Protein AF-A0A519KQ13-F1 (afdb_monomer_lite)

Structure (mmCIF, N/CA/C/O backbone):
data_AF-A0A519KQ13-F1
#
_entry.id   AF-A0A519KQ13-F1
#
loop_
_atom_site.group_PDB
_atom_site.id
_atom_site.type_symbol
_atom_site.label_atom_id
_atom_site.label_alt_id
_atom_site.label_comp_id
_atom_site.label_asym_id
_atom_site.label_entity_id
_atom_site.label_seq_id
_atom_site.pdbx_PDB_ins_code
_atom_site.Cartn_x
_atom_site.Cartn_y
_atom_site.Cartn_z
_atom_site.occupancy
_atom_site.B_iso_or_equiv
_atom_site.auth_seq_id
_atom_site.auth_comp_id
_atom_site.auth_asym_id
_atom_site.auth_atom_id
_atom_site.pdbx_PDB_model_num
ATOM 1 N N . MET A 1 1 ? -15.337 8.218 5.086 1.00 44.62 1 MET A N 1
ATOM 2 C CA . MET A 1 1 ? -15.795 8.808 3.810 1.00 44.62 1 MET A CA 1
ATOM 3 C C . MET A 1 1 ? -16.079 7.674 2.830 1.00 44.62 1 MET A C 1
ATOM 5 O O . MET A 1 1 ? -15.189 6.864 2.602 1.00 44.62 1 MET A O 1
ATOM 9 N N . LEU A 1 2 ? -17.309 7.544 2.320 1.00 52.62 2 LEU A N 1
ATOM 10 C CA . LEU A 1 2 ? -17.615 6.607 1.230 1.00 52.62 2 LEU A CA 1
ATOM 11 C C . LEU A 1 2 ? -16.911 7.126 -0.028 1.00 52.62 2 LEU A C 1
ATOM 13 O O . LEU A 1 2 ? -17.218 8.223 -0.485 1.00 52.62 2 LEU A O 1
ATOM 17 N N . GLN A 1 3 ? -15.925 6.387 -0.539 1.00 63.16 3 GLN A N 1
ATOM 18 C CA . GLN A 1 3 ? -15.275 6.748 -1.798 1.00 63.16 3 GLN A CA 1
ATOM 19 C C . GLN A 1 3 ? -16.309 6.737 -2.922 1.00 63.16 3 GLN A C 1
ATOM 21 O O . GLN A 1 3 ? -17.120 5.809 -2.994 1.00 63.16 3 GLN A O 1
ATOM 26 N N . ASP A 1 4 ? -16.258 7.735 -3.806 1.00 68.25 4 ASP A N 1
ATOM 27 C CA . ASP A 1 4 ? -17.098 7.741 -4.996 1.00 68.25 4 ASP A CA 1
ATOM 28 C C . ASP A 1 4 ? -16.801 6.482 -5.829 1.00 68.25 4 ASP A C 1
ATOM 30 O O . ASP A 1 4 ? -15.676 6.225 -6.269 1.00 68.25 4 ASP A O 1
ATOM 34 N N . LEU A 1 5 ? -17.826 5.643 -5.950 1.00 77.56 5 LEU A N 1
ATOM 35 C CA . LEU A 1 5 ? -17.811 4.381 -6.680 1.00 77.56 5 LEU A CA 1
ATOM 36 C C . LEU A 1 5 ? -18.281 4.557 -8.129 1.00 77.56 5 LEU A C 1
ATOM 38 O O . LEU A 1 5 ? -18.234 3.594 -8.900 1.00 77.56 5 LEU A O 1
ATOM 42 N N . LYS A 1 6 ? -18.763 5.750 -8.505 1.00 73.06 6 LYS A N 1
ATOM 43 C CA . LYS A 1 6 ? -19.281 6.018 -9.850 1.00 73.06 6 LYS A CA 1
ATOM 44 C C . LYS A 1 6 ? -18.149 6.119 -10.866 1.00 73.06 6 LYS A C 1
ATOM 46 O O . LYS A 1 6 ? -18.255 5.524 -11.935 1.00 73.06 6 LYS A O 1
ATOM 51 N N . ALA A 1 7 ? -17.055 6.794 -10.518 1.00 85.56 7 ALA A N 1
ATOM 52 C CA . ALA A 1 7 ? -15.885 6.925 -11.380 1.00 85.56 7 ALA A CA 1
ATOM 53 C C . ALA A 1 7 ? -14.797 5.889 -11.047 1.00 85.56 7 ALA A C 1
ATOM 55 O O . ALA A 1 7 ? -14.525 5.592 -9.881 1.00 85.56 7 ALA A O 1
ATOM 56 N N . GLY A 1 8 ? -14.151 5.359 -12.090 1.00 91.38 8 GLY A N 1
ATOM 57 C CA . GLY A 1 8 ? -12.940 4.555 -11.942 1.00 91.38 8 GLY A CA 1
ATOM 58 C C . GLY A 1 8 ? -11.760 5.433 -11.522 1.00 91.38 8 GLY A C 1
ATOM 59 O O . GLY A 1 8 ? -11.401 6.379 -12.231 1.00 91.38 8 GLY A O 1
ATOM 60 N N . LEU A 1 9 ? -11.152 5.105 -10.383 1.00 93.81 9 LEU A N 1
ATOM 61 C CA . LEU A 1 9 ? -10.054 5.851 -9.768 1.00 93.81 9 LEU A CA 1
ATOM 62 C C . LEU A 1 9 ? -8.820 5.864 -10.676 1.00 93.81 9 LEU A C 1
ATOM 64 O O . LEU A 1 9 ? -8.207 6.903 -10.917 1.00 93.81 9 LEU A O 1
ATOM 68 N N 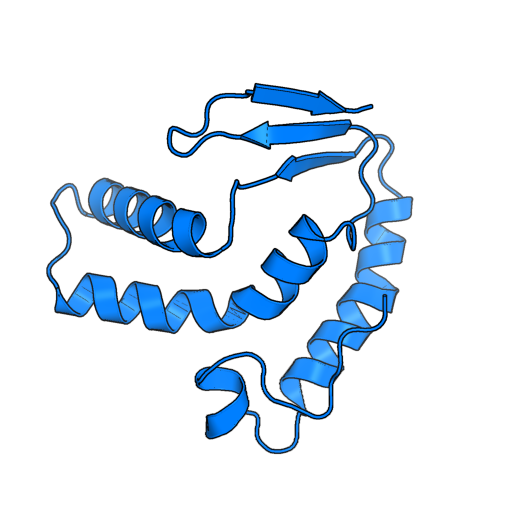. ASN A 1 10 ? -8.494 4.706 -11.243 1.00 95.06 10 ASN A N 1
ATOM 69 C CA . ASN A 1 10 ? -7.321 4.515 -12.077 1.00 95.06 10 ASN A CA 1
ATOM 70 C C . ASN A 1 10 ? -7.663 3.860 -13.410 1.00 95.06 10 ASN A C 1
ATOM 72 O O . ASN A 1 10 ? -8.821 3.571 -13.716 1.00 95.06 10 ASN A O 1
ATOM 76 N N . ARG A 1 11 ? -6.636 3.690 -14.241 1.00 96.12 11 ARG A N 1
ATOM 77 C CA . ARG A 1 11 ? -6.794 3.173 -15.598 1.00 96.12 11 ARG A CA 1
ATOM 78 C C . ARG A 1 11 ? -7.423 1.779 -15.606 1.00 96.12 11 ARG A C 1
ATOM 80 O O . ARG A 1 11 ? -8.336 1.550 -16.392 1.00 96.12 11 ARG A O 1
ATOM 87 N N . LEU A 1 12 ? -6.989 0.896 -14.706 1.00 96.06 12 LEU A N 1
ATOM 88 C CA . LEU A 1 12 ? -7.548 -0.448 -14.573 1.00 96.06 12 LEU A CA 1
ATOM 89 C C . LEU A 1 12 ? -9.050 -0.392 -14.300 1.00 96.06 12 LEU A C 1
ATOM 91 O O . LEU A 1 12 ? -9.827 -1.020 -15.011 1.00 96.06 12 LEU A O 1
ATOM 95 N N . GLU A 1 13 ? -9.478 0.425 -13.340 1.00 96.06 13 GLU A N 1
ATOM 96 C CA . GLU A 1 13 ? -10.900 0.538 -13.025 1.00 96.06 13 GLU A CA 1
ATOM 97 C C . GLU A 1 13 ? -11.724 1.157 -14.158 1.00 96.06 13 GLU A C 1
ATOM 99 O O . GLU A 1 13 ? -12.878 0.786 -14.363 1.00 96.06 13 GLU A O 1
ATOM 104 N N . ARG A 1 14 ? -11.150 2.114 -14.894 1.00 95.31 14 ARG A N 1
ATOM 105 C CA . ARG A 1 14 ? -11.829 2.766 -16.021 1.00 95.31 14 ARG A CA 1
ATOM 106 C C . ARG A 1 14 ? -11.946 1.873 -17.249 1.00 95.31 14 ARG A C 1
ATOM 108 O O . ARG A 1 14 ? -12.911 2.012 -17.990 1.00 95.31 14 ARG A O 1
ATOM 115 N N . GLU A 1 15 ? -10.973 1.004 -17.491 1.00 95.94 15 GLU A N 1
ATOM 116 C CA . GLU A 1 15 ? -10.906 0.199 -18.715 1.00 95.94 15 GLU A CA 1
ATOM 117 C C . GLU A 1 15 ? -11.452 -1.216 -18.511 1.00 95.94 15 GLU A C 1
ATOM 119 O O . GLU A 1 15 ? -12.154 -1.722 -19.384 1.00 95.94 15 GLU A O 1
ATOM 124 N N . GLN A 1 16 ? -11.172 -1.831 -17.358 1.00 95.81 16 GLN A N 1
ATOM 125 C CA . GLN A 1 16 ? -11.438 -3.249 -17.086 1.00 95.81 16 GLN A CA 1
ATOM 126 C C . GLN A 1 16 ? -12.562 -3.470 -16.061 1.00 95.81 16 GLN A C 1
ATOM 128 O O . GLN A 1 16 ? -13.171 -4.533 -16.052 1.00 95.81 16 GLN A O 1
ATOM 133 N N . ASP A 1 17 ? -12.894 -2.464 -15.244 1.00 95.62 17 ASP A N 1
ATOM 134 C CA . ASP A 1 17 ? -14.012 -2.499 -14.284 1.00 95.62 17 ASP A CA 1
ATOM 135 C C . ASP A 1 17 ? -15.047 -1.401 -14.586 1.00 95.62 17 ASP A C 1
ATOM 137 O O . ASP A 1 17 ? -15.497 -0.651 -13.714 1.00 95.62 17 ASP A O 1
ATOM 141 N N . ARG A 1 18 ? -15.419 -1.267 -15.864 1.00 92.38 18 ARG A N 1
ATOM 142 C CA . ARG A 1 18 ? -16.345 -0.222 -16.340 1.00 92.38 18 ARG A CA 1
ATOM 143 C C . ARG A 1 18 ? -17.679 -0.259 -15.605 1.00 92.38 18 ARG A C 1
ATOM 145 O O . ARG A 1 18 ? -18.145 0.776 -15.128 1.00 92.38 18 ARG A O 1
ATOM 152 N N . ASP A 1 19 ? -18.219 -1.460 -15.434 1.00 93.44 19 ASP A N 1
ATOM 153 C CA . ASP A 1 19 ? -19.480 -1.686 -14.731 1.00 93.44 19 ASP A CA 1
ATOM 154 C C . ASP A 1 19 ? -19.335 -1.575 -13.211 1.00 93.44 19 ASP A C 1
ATOM 156 O O . ASP A 1 19 ? -20.336 -1.588 -12.497 1.00 93.44 19 ASP A O 1
ATOM 160 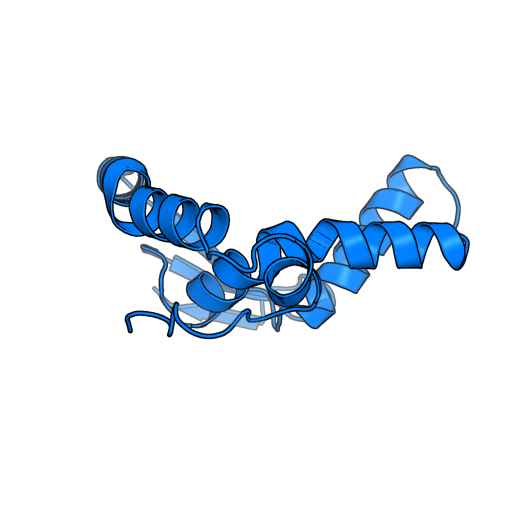N N . GLY A 1 20 ? -18.111 -1.451 -12.690 1.00 93.88 20 GLY A N 1
ATOM 161 C CA . GLY A 1 20 ? -17.800 -1.269 -11.276 1.00 93.88 20 GLY A CA 1
ATOM 162 C C . GLY A 1 20 ? -18.056 -2.496 -10.400 1.00 93.88 20 GLY A C 1
ATOM 163 O O . GLY A 1 20 ? -18.233 -2.349 -9.190 1.00 93.88 20 GLY A O 1
ATOM 164 N N . VAL A 1 21 ? -18.161 -3.686 -10.995 1.00 94.94 21 VAL A N 1
ATOM 165 C CA . VAL A 1 21 ? -18.431 -4.944 -10.284 1.00 94.94 21 VAL A CA 1
ATOM 166 C C . VAL A 1 21 ? -17.314 -5.231 -9.287 1.00 94.94 21 VAL A C 1
ATOM 168 O O . VAL A 1 21 ? -17.594 -5.495 -8.115 1.00 94.94 21 VAL A O 1
ATOM 171 N N . TRP A 1 22 ? -16.058 -5.108 -9.719 1.00 94.12 22 TRP A N 1
ATOM 172 C CA . TRP A 1 22 ? -14.902 -5.384 -8.877 1.00 94.12 22 TRP A CA 1
ATOM 173 C C . TRP A 1 22 ? -14.759 -4.341 -7.765 1.00 94.12 22 TRP A C 1
ATOM 175 O O . TRP A 1 22 ? -14.718 -4.713 -6.589 1.00 94.12 22 TRP A O 1
ATOM 185 N N . ARG A 1 23 ? -14.795 -3.036 -8.077 1.00 93.38 23 ARG A N 1
ATOM 186 C CA . ARG A 1 23 ? -14.664 -1.992 -7.042 1.00 93.38 23 ARG A CA 1
ATOM 187 C C . ARG A 1 23 ? -15.799 -2.010 -6.016 1.00 93.38 23 ARG A C 1
ATOM 189 O O . ARG A 1 23 ? -15.560 -1.728 -4.840 1.00 93.38 23 ARG A O 1
ATOM 196 N N . ARG A 1 24 ? -17.025 -2.379 -6.414 1.00 93.06 24 ARG A N 1
ATOM 197 C CA . ARG A 1 24 ? -18.137 -2.582 -5.465 1.00 93.06 24 ARG A CA 1
ATOM 198 C C . ARG A 1 24 ? -17.881 -3.767 -4.542 1.00 93.06 24 ARG A C 1
ATOM 200 O O . ARG A 1 24 ? -18.086 -3.624 -3.340 1.00 93.06 24 ARG A O 1
ATOM 207 N N . ALA A 1 25 ? -17.410 -4.894 -5.075 1.00 93.00 25 ALA A N 1
ATOM 208 C CA . ALA A 1 25 ? -17.069 -6.059 -4.263 1.00 93.00 25 ALA A CA 1
ATOM 209 C C . ALA A 1 25 ? -15.953 -5.734 -3.256 1.00 93.00 25 ALA A C 1
ATOM 211 O O . ALA A 1 25 ? -16.106 -6.003 -2.065 1.00 93.00 25 ALA A O 1
ATOM 212 N N . VAL A 1 26 ? -14.877 -5.070 -3.696 1.00 91.81 26 VAL A N 1
ATOM 213 C CA . VAL A 1 26 ? -13.780 -4.624 -2.817 1.00 91.81 26 VAL A CA 1
ATOM 214 C C . VAL A 1 26 ? -14.304 -3.729 -1.689 1.00 91.81 26 VAL A C 1
ATOM 216 O O . VAL A 1 26 ? -13.983 -3.957 -0.520 1.00 91.81 26 VAL A O 1
ATOM 219 N N . ASN A 1 27 ? -15.153 -2.743 -2.000 1.00 90.31 27 ASN A N 1
ATOM 220 C CA . ASN A 1 27 ? -15.742 -1.870 -0.980 1.00 90.31 27 ASN A CA 1
ATOM 221 C C . ASN A 1 27 ? -16.680 -2.619 -0.021 1.00 90.31 27 ASN A C 1
ATOM 223 O O . ASN A 1 27 ? -16.670 -2.322 1.173 1.00 90.31 27 ASN A O 1
ATOM 227 N N . ALA A 1 28 ? -17.443 -3.601 -0.507 1.00 91.56 28 ALA A N 1
ATOM 228 C CA . ALA A 1 28 ? -18.298 -4.434 0.335 1.00 91.56 28 ALA A CA 1
ATOM 229 C C . ALA A 1 28 ? -17.474 -5.278 1.322 1.00 91.56 28 ALA A C 1
ATOM 231 O O . ALA A 1 28 ? -17.727 -5.234 2.524 1.00 91.56 28 ALA A O 1
ATOM 232 N N . PHE A 1 29 ? -16.431 -5.974 0.856 1.00 90.44 29 PHE A N 1
ATOM 233 C CA . PHE A 1 29 ? -15.559 -6.776 1.723 1.00 90.44 29 PHE A CA 1
ATOM 234 C C . PHE A 1 29 ? -14.862 -5.932 2.792 1.00 90.44 29 PHE A C 1
ATOM 236 O O . PHE A 1 29 ? -14.852 -6.284 3.972 1.00 90.44 29 PHE A O 1
ATOM 243 N N . THR A 1 30 ? -14.307 -4.793 2.384 1.00 87.56 30 THR A N 1
ATOM 244 C CA . THR A 1 30 ? -13.563 -3.889 3.271 1.00 87.56 30 THR A CA 1
ATOM 245 C C . THR A 1 30 ? -14.464 -3.091 4.214 1.00 87.56 30 THR A C 1
ATOM 247 O O . THR A 1 30 ? -13.973 -2.552 5.200 1.00 87.56 30 THR A O 1
ATOM 250 N N . GLY A 1 31 ? -15.762 -2.968 3.926 1.00 86.88 31 GLY A N 1
ATOM 251 C CA . GLY A 1 31 ? -16.763 -2.404 4.839 1.00 86.88 31 GLY A CA 1
ATOM 252 C C . GLY A 1 31 ? -17.437 -3.435 5.754 1.00 86.88 31 GLY A C 1
ATOM 253 O O . GLY A 1 31 ? -18.010 -3.045 6.765 1.00 86.88 31 GLY A O 1
ATOM 254 N N . GLY A 1 32 ? -17.370 -4.724 5.406 1.00 89.44 32 GLY A N 1
ATOM 255 C CA . GLY A 1 32 ? -17.972 -5.833 6.151 1.00 89.44 32 GLY A CA 1
ATOM 256 C C . GLY A 1 32 ? -16.921 -6.737 6.788 1.00 89.44 32 GLY A C 1
ATOM 257 O O . GLY A 1 32 ? -16.228 -6.326 7.716 1.00 89.44 32 GLY A O 1
ATOM 258 N N . ALA A 1 33 ? -16.768 -7.951 6.248 1.00 90.75 33 ALA A N 1
ATOM 259 C CA . ALA A 1 33 ? -15.989 -9.041 6.844 1.00 90.75 33 ALA A CA 1
ATOM 260 C C . ALA A 1 33 ? -14.570 -8.657 7.307 1.00 90.75 33 ALA A C 1
ATOM 262 O O . ALA A 1 33 ? -14.135 -9.088 8.371 1.00 90.75 33 ALA A O 1
ATOM 263 N N . TYR A 1 34 ? -13.848 -7.816 6.558 1.00 90.81 34 TYR A N 1
ATOM 264 C CA . TYR A 1 34 ? -12.511 -7.374 6.979 1.00 90.81 34 TYR A CA 1
ATOM 265 C C . TYR A 1 34 ? -12.544 -6.398 8.158 1.00 90.81 34 TYR A C 1
ATOM 267 O O . TYR A 1 34 ? -11.623 -6.393 8.972 1.00 90.81 34 TYR A O 1
ATOM 275 N N . THR A 1 35 ? -13.591 -5.578 8.266 1.00 91.00 35 THR A N 1
ATOM 276 C CA . THR A 1 35 ? -13.780 -4.718 9.440 1.00 91.00 35 THR A CA 1
ATOM 277 C C . THR A 1 35 ? -14.092 -5.569 10.668 1.00 91.00 35 THR A C 1
ATOM 279 O O . THR A 1 35 ? -13.544 -5.306 11.733 1.00 91.00 35 THR A O 1
ATOM 282 N N . ASP A 1 36 ? -14.911 -6.611 10.526 1.00 92.62 36 ASP A N 1
ATOM 283 C CA . ASP A 1 36 ? -15.233 -7.515 11.637 1.00 92.62 36 ASP A CA 1
ATOM 284 C C . ASP A 1 36 ? -14.006 -8.300 12.102 1.00 92.62 36 ASP A C 1
ATOM 286 O O . ASP A 1 36 ? -13.725 -8.341 13.299 1.00 92.62 36 ASP A O 1
ATOM 290 N N . LEU A 1 37 ? -13.205 -8.813 11.162 1.00 93.00 37 LEU A N 1
ATOM 291 C CA . LEU A 1 37 ? -11.903 -9.407 11.466 1.00 93.00 37 LEU A CA 1
ATOM 292 C C . LEU A 1 37 ? -11.007 -8.423 12.230 1.00 93.00 37 LEU A C 1
ATOM 294 O O . LEU A 1 37 ? -10.459 -8.771 13.270 1.00 93.00 37 LEU A O 1
ATOM 298 N N . ALA A 1 38 ? -10.883 -7.183 11.747 1.00 92.19 38 ALA A N 1
ATOM 299 C CA . ALA A 1 38 ? -10.053 -6.169 12.392 1.00 92.19 38 ALA A CA 1
ATOM 300 C C . ALA A 1 38 ? -10.563 -5.780 13.791 1.00 92.19 38 ALA A C 1
ATOM 302 O O . ALA A 1 38 ? -9.766 -5.401 14.645 1.00 92.19 38 ALA A O 1
ATOM 303 N N . ARG A 1 39 ? -11.869 -5.869 14.069 1.00 93.94 39 ARG A N 1
ATOM 304 C CA . ARG A 1 39 ? -12.413 -5.642 15.420 1.00 93.94 39 ARG A CA 1
ATOM 305 C C . ARG A 1 39 ? -12.071 -6.761 16.400 1.00 93.94 39 ARG A C 1
ATOM 307 O O . ARG A 1 39 ? -12.047 -6.495 17.593 1.00 93.94 39 ARG A O 1
ATOM 314 N N . GLY A 1 40 ? -11.811 -7.971 15.907 1.00 95.44 40 GLY A N 1
ATOM 315 C CA . GLY A 1 40 ? -11.414 -9.113 16.731 1.00 95.44 40 GLY A CA 1
ATOM 316 C C . GLY A 1 40 ? -9.933 -9.136 17.123 1.00 95.44 40 GLY A C 1
ATOM 317 O O . GLY A 1 40 ? -9.532 -10.028 17.859 1.00 95.44 40 GLY A O 1
ATOM 318 N N . LEU A 1 41 ? -9.118 -8.201 16.623 1.00 96.12 41 LEU A N 1
ATOM 319 C CA . LEU A 1 41 ? -7.700 -8.095 16.970 1.00 96.12 41 LEU A CA 1
ATOM 320 C C . LEU A 1 41 ? -7.513 -7.205 18.204 1.00 96.12 41 LEU A C 1
ATOM 322 O O . LEU A 1 41 ? -8.049 -6.098 18.243 1.00 96.12 41 LEU A O 1
ATOM 326 N N . ASP A 1 42 ? -6.698 -7.657 19.160 1.00 96.88 42 ASP A N 1
ATOM 327 C CA . ASP A 1 42 ? -6.419 -6.921 20.403 1.00 96.88 42 ASP A CA 1
ATOM 328 C C . ASP A 1 42 ? -5.649 -5.614 20.168 1.00 96.88 42 ASP A C 1
ATOM 330 O O . ASP A 1 42 ? -5.806 -4.652 20.921 1.00 96.88 42 ASP A O 1
ATOM 334 N N . GLN A 1 43 ? -4.784 -5.594 19.148 1.00 96.00 43 GLN A N 1
ATOM 335 C CA . GLN A 1 43 ? -3.927 -4.467 18.780 1.00 96.00 43 GLN A CA 1
ATOM 336 C C . GLN A 1 43 ? -3.677 -4.450 17.268 1.00 96.00 43 GLN A C 1
ATOM 338 O O . GLN A 1 43 ? -3.431 -5.488 16.649 1.00 96.00 43 GLN A O 1
ATOM 343 N N . ARG A 1 44 ? -3.695 -3.257 16.669 1.00 96.62 44 ARG A N 1
ATOM 344 C CA . ARG A 1 44 ? -3.495 -3.029 15.233 1.00 96.62 44 ARG A CA 1
ATOM 345 C C . ARG A 1 44 ? -2.501 -1.905 15.006 1.00 96.62 44 ARG A C 1
ATOM 347 O O . ARG A 1 44 ? -2.751 -0.756 15.368 1.00 96.62 44 ARG A O 1
ATOM 354 N N . VAL A 1 45 ? -1.411 -2.229 14.319 1.00 97.25 45 VAL A N 1
ATOM 355 C CA . VAL A 1 45 ? -0.420 -1.247 13.876 1.00 97.25 45 VAL A CA 1
ATOM 356 C C . VAL A 1 45 ? -0.583 -1.008 12.382 1.00 97.25 45 VAL A C 1
ATOM 358 O O . VAL A 1 45 ? -0.473 -1.936 11.581 1.00 97.25 45 VAL A O 1
ATOM 361 N N . PHE A 1 46 ? -0.806 0.244 11.993 1.00 97.56 46 PHE A N 1
ATOM 362 C CA . PHE A 1 46 ? -0.819 0.661 10.599 1.00 97.56 46 PHE A CA 1
ATOM 363 C C . PHE A 1 46 ? 0.493 1.349 10.223 1.00 97.56 46 PHE A C 1
ATOM 365 O O . PHE A 1 46 ? 0.808 2.438 10.700 1.00 97.56 46 PHE A O 1
ATOM 372 N N . LEU A 1 47 ? 1.249 0.722 9.322 1.00 97.69 47 LEU A N 1
ATOM 373 C CA . LEU A 1 47 ? 2.430 1.313 8.699 1.00 97.69 47 LEU A CA 1
ATOM 374 C C . LEU A 1 47 ? 1.991 2.166 7.503 1.00 97.69 47 LEU A C 1
ATOM 376 O O . LEU A 1 47 ? 1.776 1.663 6.397 1.00 97.69 47 LEU A O 1
ATOM 380 N N . ARG A 1 48 ? 1.809 3.465 7.736 1.00 97.81 48 ARG A N 1
ATOM 381 C CA . ARG A 1 48 ? 1.277 4.408 6.750 1.00 97.81 48 ARG A CA 1
ATOM 382 C C . ARG A 1 48 ? 2.386 4.887 5.816 1.00 97.81 48 ARG A C 1
ATOM 384 O O . ARG A 1 48 ? 3.269 5.640 6.223 1.00 97.81 48 ARG A O 1
ATOM 391 N N . ALA A 1 49 ? 2.310 4.471 4.552 1.00 96.50 49 ALA A N 1
ATOM 392 C CA . ALA A 1 49 ? 3.167 4.990 3.487 1.00 96.50 49 ALA A CA 1
ATOM 393 C C . ALA A 1 49 ? 2.941 6.504 3.266 1.00 96.50 49 ALA A C 1
ATOM 395 O O . ALA A 1 49 ? 1.814 6.972 3.458 1.00 96.50 49 ALA A O 1
ATOM 396 N N . PRO A 1 50 ? 3.952 7.260 2.785 1.00 95.94 50 PRO A N 1
ATOM 397 C CA . PRO A 1 50 ? 3.786 8.681 2.456 1.00 95.94 50 PRO A CA 1
ATOM 398 C C . PRO A 1 50 ? 2.726 8.953 1.379 1.00 95.94 50 PRO A C 1
ATOM 400 O O . PRO A 1 50 ? 2.178 10.047 1.303 1.00 95.94 50 PRO A O 1
ATOM 403 N N . GLY A 1 51 ? 2.487 7.977 0.504 1.00 95.00 51 GLY A N 1
ATOM 404 C CA . GLY A 1 51 ? 1.608 8.094 -0.651 1.00 95.00 51 GLY A CA 1
ATOM 405 C C . GLY A 1 51 ? 1.625 6.815 -1.477 1.00 95.00 51 GLY A C 1
ATOM 406 O O . GLY A 1 51 ? 2.484 5.950 -1.279 1.00 95.00 51 GLY A O 1
ATOM 407 N N . PHE A 1 52 ? 0.678 6.695 -2.404 1.00 94.50 52 PHE A N 1
ATOM 408 C CA . PHE A 1 52 ? 0.572 5.519 -3.267 1.00 94.50 52 PHE A CA 1
ATOM 409 C C . PHE A 1 52 ? 1.742 5.426 -4.256 1.00 94.50 52 PHE A C 1
ATOM 411 O O . PHE A 1 52 ? 2.228 4.346 -4.565 1.00 94.50 52 PHE A O 1
ATOM 418 N N . GLU A 1 53 ? 2.263 6.567 -4.690 1.00 92.94 53 GLU A N 1
ATOM 419 C CA . GLU A 1 53 ? 3.385 6.671 -5.616 1.00 92.94 53 GLU A CA 1
ATOM 420 C C . GLU A 1 53 ? 4.664 6.076 -5.000 1.00 92.94 53 GLU A C 1
ATOM 422 O O . GLU A 1 53 ? 5.410 5.380 -5.678 1.00 92.94 53 GLU A O 1
ATOM 427 N N . THR A 1 54 ? 4.871 6.247 -3.689 1.00 96.06 54 THR A N 1
ATOM 428 C CA . THR A 1 54 ? 5.988 5.624 -2.957 1.00 96.06 54 THR A CA 1
ATOM 429 C C . THR A 1 54 ? 5.878 4.094 -2.925 1.00 96.06 54 THR A C 1
ATOM 431 O O . THR A 1 54 ? 6.892 3.399 -2.906 1.00 96.06 54 THR A O 1
ATOM 434 N N . VAL A 1 55 ? 4.658 3.544 -2.954 1.00 95.69 55 VAL A N 1
ATOM 435 C CA . VAL A 1 55 ? 4.445 2.087 -2.975 1.00 95.69 55 VAL A CA 1
ATOM 436 C C . VAL A 1 55 ? 4.987 1.471 -4.266 1.00 95.69 55 VAL A C 1
ATOM 438 O O . VAL A 1 55 ? 5.512 0.359 -4.219 1.00 95.69 55 VAL A O 1
ATOM 441 N N . LEU A 1 56 ? 4.929 2.190 -5.396 1.00 95.56 56 LEU A N 1
ATOM 442 C CA . LEU A 1 56 ? 5.541 1.737 -6.649 1.00 95.56 56 LEU A CA 1
ATOM 443 C C . LEU A 1 56 ? 7.048 1.551 -6.493 1.00 95.56 56 LEU A C 1
ATOM 445 O O . LEU A 1 56 ? 7.565 0.482 -6.814 1.00 95.56 56 LEU A O 1
ATOM 449 N N . ASP A 1 57 ? 7.736 2.575 -5.990 1.00 95.88 57 ASP A N 1
ATOM 450 C CA . ASP A 1 57 ? 9.189 2.541 -5.825 1.00 95.88 57 ASP A CA 1
ATOM 451 C C . ASP A 1 57 ? 9.586 1.400 -4.880 1.00 95.88 57 ASP A C 1
ATOM 453 O O . ASP A 1 57 ? 10.444 0.581 -5.210 1.00 95.88 57 ASP A O 1
ATOM 457 N N . TRP A 1 58 ? 8.865 1.243 -3.766 1.00 97.44 58 TRP A N 1
ATOM 458 C CA . TRP A 1 58 ? 9.108 0.144 -2.835 1.00 97.44 58 TRP A CA 1
ATOM 459 C C . TRP A 1 58 ? 8.880 -1.235 -3.433 1.00 97.44 58 TRP A C 1
ATOM 461 O O . TRP A 1 58 ? 9.633 -2.162 -3.127 1.00 97.44 58 TRP A O 1
ATOM 471 N N . ARG A 1 59 ? 7.846 -1.389 -4.263 1.00 97.69 59 ARG A N 1
ATOM 472 C CA . ARG A 1 59 ? 7.574 -2.657 -4.934 1.00 97.69 59 ARG A CA 1
ATOM 473 C C . ARG A 1 59 ? 8.642 -2.954 -5.985 1.00 97.69 59 ARG A C 1
ATOM 475 O O . ARG A 1 59 ? 9.067 -4.097 -6.084 1.00 97.69 59 ARG A O 1
ATOM 482 N N . CYS A 1 60 ? 9.133 -1.944 -6.701 1.00 97.44 60 CYS A N 1
ATOM 483 C CA . CYS A 1 60 ? 10.245 -2.106 -7.639 1.00 97.44 60 CYS A CA 1
ATOM 484 C C . CYS A 1 60 ? 11.532 -2.543 -6.930 1.00 97.44 60 CYS A C 1
ATOM 486 O O . CYS A 1 60 ? 12.212 -3.447 -7.406 1.00 97.44 60 CYS A O 1
ATOM 488 N N . GLU A 1 61 ? 11.852 -1.941 -5.782 1.00 97.06 61 GLU A N 1
ATOM 489 C CA . GLU A 1 61 ? 13.003 -2.339 -4.963 1.00 97.06 61 GLU A CA 1
ATOM 490 C C . GLU A 1 61 ? 12.878 -3.784 -4.466 1.00 97.06 61 GLU A C 1
ATOM 492 O O . GLU A 1 61 ? 13.854 -4.533 -4.484 1.00 97.06 61 GLU A O 1
ATOM 497 N N . GLN A 1 62 ? 11.673 -4.194 -4.062 1.00 96.94 62 GLN A N 1
ATOM 498 C CA . GLN A 1 62 ? 11.406 -5.568 -3.649 1.00 96.94 62 GLN A CA 1
ATOM 499 C C . GLN A 1 62 ? 11.627 -6.561 -4.797 1.00 96.94 62 GLN A C 1
ATOM 501 O O . GLN A 1 62 ? 12.316 -7.560 -4.607 1.00 96.94 62 GLN A O 1
ATOM 506 N N . GLU A 1 63 ? 11.079 -6.287 -5.981 1.00 97.81 63 GLU A N 1
ATOM 507 C CA . GLU A 1 63 ? 11.254 -7.142 -7.162 1.00 97.81 63 GLU A CA 1
ATOM 508 C C . GLU A 1 63 ? 12.721 -7.200 -7.616 1.00 97.81 63 GLU A C 1
ATOM 510 O O . GLU A 1 63 ? 13.238 -8.279 -7.902 1.00 97.81 63 GLU A O 1
ATOM 515 N N . ALA A 1 64 ? 13.432 -6.069 -7.608 1.00 97.88 64 ALA A N 1
ATOM 516 C CA . ALA A 1 64 ? 14.862 -6.036 -7.908 1.00 97.88 64 ALA A CA 1
ATOM 517 C C . ALA A 1 64 ? 15.680 -6.880 -6.914 1.00 97.88 64 ALA A C 1
ATOM 519 O O . ALA A 1 64 ? 16.584 -7.618 -7.312 1.00 97.88 64 ALA A O 1
ATOM 520 N N . GLY A 1 65 ? 15.337 -6.812 -5.622 1.00 97.69 65 GLY A N 1
ATOM 521 C CA . GLY A 1 65 ? 15.945 -7.638 -4.580 1.00 97.69 65 GLY A CA 1
ATOM 522 C C . GLY A 1 65 ? 15.698 -9.134 -4.790 1.00 97.69 65 GLY A C 1
ATOM 523 O O . GLY A 1 65 ? 16.633 -9.921 -4.669 1.00 97.69 65 GLY A O 1
ATOM 524 N N . LEU A 1 66 ? 14.475 -9.523 -5.168 1.00 97.44 66 LEU A N 1
ATOM 525 C CA . LEU A 1 66 ? 14.127 -10.915 -5.484 1.00 97.44 66 LEU A CA 1
ATOM 526 C C . LEU A 1 66 ? 14.880 -11.449 -6.708 1.00 97.44 66 LEU A C 1
ATOM 528 O O . LEU A 1 66 ? 15.289 -12.607 -6.720 1.00 97.44 66 LEU A O 1
ATOM 532 N N . LEU A 1 67 ? 15.084 -10.610 -7.725 1.00 97.31 67 LEU A N 1
ATOM 533 C CA . LEU A 1 67 ? 15.823 -10.976 -8.934 1.00 97.31 67 LEU A CA 1
ATOM 534 C C . LEU A 1 67 ? 17.347 -10.909 -8.758 1.00 97.31 67 LEU A C 1
ATOM 536 O O . LEU A 1 67 ? 18.078 -11.403 -9.615 1.00 97.31 67 LEU A O 1
ATOM 540 N N . GLY A 1 68 ? 17.835 -10.258 -7.699 1.00 98.12 68 GLY A N 1
ATOM 541 C CA . GLY A 1 68 ? 19.259 -9.971 -7.509 1.00 98.12 68 GLY A CA 1
ATOM 542 C C . GLY A 1 68 ? 19.834 -8.997 -8.548 1.00 98.12 68 GLY A C 1
ATOM 543 O O . GLY A 1 68 ? 21.047 -8.957 -8.744 1.00 98.12 68 GLY A O 1
ATOM 544 N N . ARG A 1 69 ? 18.982 -8.228 -9.240 1.00 97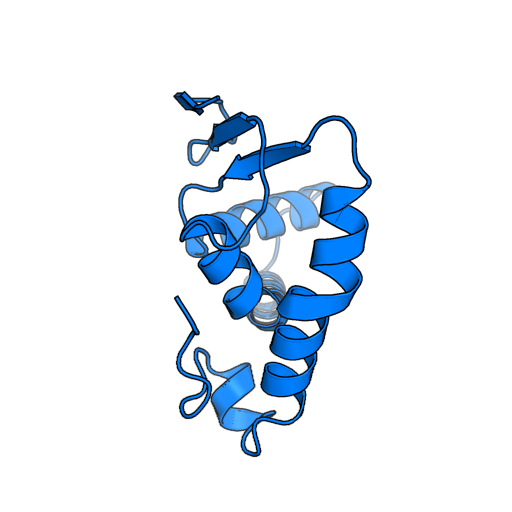.94 69 ARG A N 1
ATOM 545 C CA . ARG A 1 69 ? 19.374 -7.244 -10.262 1.00 97.94 69 ARG A CA 1
ATOM 546 C C . ARG A 1 69 ? 18.351 -6.121 -10.384 1.00 97.94 69 ARG A C 1
ATOM 548 O O . ARG A 1 69 ? 17.194 -6.278 -10.013 1.00 97.94 69 ARG A O 1
ATOM 555 N N . ALA A 1 70 ? 18.758 -5.007 -10.987 1.00 96.75 70 ALA A N 1
ATOM 556 C CA . ALA A 1 70 ? 17.831 -3.935 -11.327 1.00 96.75 70 ALA A CA 1
ATOM 557 C C . ALA A 1 70 ? 16.728 -4.415 -12.292 1.00 96.75 70 ALA A C 1
ATOM 559 O O . ALA A 1 70 ? 16.959 -5.274 -13.156 1.00 96.75 70 ALA A O 1
ATOM 560 N N . LEU A 1 71 ? 15.538 -3.825 -12.152 1.00 97.62 71 LEU A N 1
ATOM 561 C CA . LEU A 1 71 ? 14.443 -4.012 -13.099 1.00 97.62 71 LEU A CA 1
ATOM 562 C C . LEU A 1 71 ? 14.730 -3.286 -14.411 1.00 97.62 71 LEU A C 1
ATOM 564 O O . LEU A 1 71 ? 15.235 -2.163 -14.432 1.00 97.62 71 LEU A O 1
ATOM 568 N N . THR A 1 72 ? 14.334 -3.915 -15.507 1.00 98.19 72 THR A N 1
ATOM 569 C CA . THR A 1 72 ? 14.200 -3.254 -16.803 1.00 98.19 72 THR A CA 1
ATOM 570 C C . THR A 1 72 ? 12.995 -2.299 -16.795 1.00 98.19 72 THR A C 1
ATOM 572 O O . THR A 1 72 ? 12.080 -2.463 -15.981 1.00 98.19 72 THR A O 1
ATOM 575 N N . PRO A 1 73 ? 12.932 -1.319 -17.717 1.00 97.69 73 PRO A N 1
ATOM 576 C CA . PRO A 1 73 ? 11.769 -0.436 -17.836 1.00 97.69 73 PRO A CA 1
ATOM 577 C C . PRO A 1 73 ? 10.446 -1.193 -18.023 1.00 97.69 73 PRO A C 1
ATOM 579 O O . PRO A 1 73 ? 9.469 -0.885 -17.351 1.00 97.69 73 PRO A O 1
ATOM 582 N N . ALA A 1 74 ? 10.438 -2.243 -18.851 1.00 97.94 74 ALA A N 1
ATOM 583 C CA . ALA A 1 74 ? 9.250 -3.064 -19.083 1.00 97.94 74 ALA A CA 1
ATOM 584 C C . ALA A 1 74 ? 8.785 -3.815 -17.820 1.00 97.94 74 ALA A C 1
ATOM 586 O O . ALA A 1 74 ? 7.587 -3.917 -17.565 1.00 97.94 74 ALA A O 1
ATOM 587 N N . GLU A 1 75 ? 9.715 -4.312 -17.000 1.00 98.00 75 GLU A N 1
ATOM 588 C CA . GLU A 1 75 ? 9.372 -4.933 -15.714 1.00 98.00 75 GLU A CA 1
ATOM 589 C C . GLU A 1 75 ? 8.795 -3.900 -14.741 1.00 98.00 75 GLU A C 1
ATOM 591 O O . GLU A 1 75 ? 7.794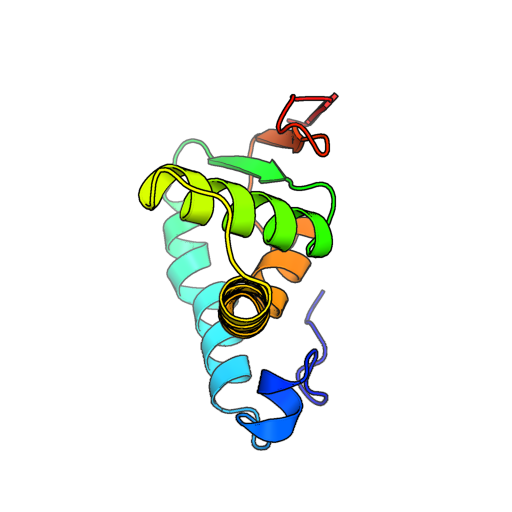 -4.174 -14.080 1.00 98.00 75 GLU A O 1
ATOM 596 N N . ARG A 1 76 ? 9.364 -2.687 -14.696 1.00 97.62 76 ARG A N 1
ATOM 597 C CA . ARG A 1 76 ? 8.818 -1.583 -13.894 1.00 97.62 76 ARG A CA 1
ATOM 598 C C . ARG A 1 76 ? 7.404 -1.200 -14.338 1.00 97.62 76 ARG A C 1
ATOM 600 O O . ARG A 1 76 ? 6.551 -0.992 -13.478 1.00 97.62 76 ARG A O 1
ATOM 607 N N . ASP A 1 77 ? 7.135 -1.157 -15.640 1.00 97.62 77 ASP A N 1
ATOM 608 C CA . ASP A 1 77 ? 5.790 -0.907 -16.176 1.00 97.62 77 ASP A CA 1
ATOM 609 C C . ASP A 1 77 ? 4.812 -2.027 -15.795 1.00 97.62 77 ASP A C 1
ATOM 611 O O . ASP A 1 77 ? 3.665 -1.761 -15.427 1.00 97.62 77 ASP A O 1
ATOM 615 N N . GLY A 1 78 ? 5.276 -3.280 -15.799 1.00 97.75 78 GLY A N 1
ATOM 616 C CA . GLY A 1 78 ? 4.517 -4.422 -15.291 1.00 97.75 78 GLY A CA 1
ATOM 617 C C . GLY A 1 78 ? 4.144 -4.262 -13.815 1.00 97.75 78 GLY A C 1
ATOM 618 O O . GLY A 1 78 ? 2.981 -4.439 -13.445 1.00 97.75 78 GLY A O 1
ATOM 619 N N . VAL A 1 79 ? 5.097 -3.845 -12.975 1.00 97.75 79 VAL A N 1
ATOM 620 C CA . VAL A 1 79 ? 4.841 -3.533 -11.559 1.00 97.75 79 VAL A CA 1
ATOM 621 C C . VAL A 1 79 ? 3.861 -2.366 -11.422 1.00 97.75 79 VAL A C 1
ATOM 623 O O . VAL A 1 79 ? 2.931 -2.448 -10.619 1.00 97.75 79 VAL A O 1
ATOM 626 N N . ALA A 1 80 ? 4.014 -1.307 -12.220 1.00 97.12 80 ALA A N 1
ATOM 627 C CA . ALA A 1 80 ? 3.107 -0.163 -12.218 1.00 97.12 80 ALA A CA 1
ATOM 628 C C . ALA A 1 80 ? 1.665 -0.575 -12.553 1.00 97.12 80 ALA A C 1
ATOM 630 O O . ALA A 1 80 ? 0.734 -0.136 -11.883 1.00 97.12 80 ALA A O 1
ATOM 631 N N . GLY A 1 81 ? 1.472 -1.466 -13.530 1.00 97.50 81 GLY A N 1
ATOM 632 C CA . GLY A 1 81 ? 0.163 -2.044 -13.840 1.00 97.50 81 GLY A CA 1
ATOM 633 C C . GLY A 1 81 ? -0.379 -2.929 -12.714 1.00 97.50 81 GLY A C 1
ATOM 634 O O . GLY A 1 81 ? -1.554 -2.830 -12.356 1.00 97.50 81 GLY A O 1
ATOM 635 N N . PHE A 1 82 ? 0.478 -3.754 -12.110 1.00 97.06 82 PHE A N 1
ATOM 636 C CA . PHE A 1 82 ? 0.108 -4.624 -10.995 1.00 97.06 82 PHE A CA 1
ATOM 637 C C . PHE A 1 82 ? -0.434 -3.829 -9.802 1.00 97.06 82 PHE A C 1
ATOM 639 O O . PHE A 1 82 ? -1.517 -4.144 -9.302 1.00 97.06 82 PHE A O 1
ATOM 646 N N . ILE A 1 83 ? 0.260 -2.768 -9.376 1.00 97.25 83 ILE A N 1
ATOM 647 C CA . ILE A 1 83 ? -0.137 -2.021 -8.176 1.00 97.25 83 ILE A CA 1
ATOM 648 C C . ILE A 1 83 ? -1.496 -1.318 -8.321 1.00 97.25 83 ILE A C 1
ATOM 650 O O . ILE A 1 83 ? -2.143 -1.065 -7.306 1.00 97.25 83 ILE A O 1
ATOM 654 N N . LEU A 1 84 ? -1.989 -1.060 -9.542 1.00 97.19 84 LEU A N 1
ATOM 655 C CA . LEU A 1 84 ? -3.306 -0.439 -9.759 1.00 97.19 84 LEU A CA 1
ATOM 656 C C . LEU A 1 84 ? -4.460 -1.239 -9.134 1.00 97.19 84 LEU A C 1
ATOM 658 O O . LEU A 1 84 ? -5.466 -0.648 -8.744 1.00 97.19 84 LEU A O 1
ATOM 662 N N . HIS A 1 85 ? -4.308 -2.554 -8.968 1.00 96.50 85 HIS A N 1
ATOM 663 C CA . HIS A 1 85 ? -5.290 -3.395 -8.274 1.00 96.50 85 HIS A CA 1
ATOM 664 C C . HIS A 1 85 ? -5.422 -3.054 -6.779 1.00 96.50 85 HIS A C 1
ATOM 666 O O . HIS A 1 85 ? -6.412 -3.406 -6.142 1.00 96.50 85 HIS A O 1
ATOM 672 N N . PHE A 1 86 ? -4.435 -2.365 -6.205 1.00 95.75 86 PHE A N 1
ATOM 673 C CA . PHE A 1 86 ? -4.372 -2.041 -4.781 1.00 95.75 86 PHE A CA 1
ATOM 674 C C . PHE A 1 86 ? -4.655 -0.566 -4.497 1.00 95.75 86 PHE A C 1
ATOM 676 O O . PHE A 1 86 ? -4.962 -0.215 -3.361 1.00 95.75 86 PHE A O 1
ATOM 683 N N . GLU A 1 87 ? -4.607 0.303 -5.510 1.00 95.56 87 GLU A N 1
ATOM 684 C CA . GLU A 1 87 ? -4.632 1.757 -5.329 1.00 95.56 87 GLU A CA 1
ATOM 685 C C . GLU A 1 87 ? -5.826 2.259 -4.523 1.00 95.56 87 GLU A C 1
ATOM 687 O O . GLU A 1 87 ? -5.654 3.021 -3.571 1.00 95.56 87 GLU A O 1
ATOM 692 N N . ARG A 1 88 ? -7.035 1.800 -4.858 1.00 93.94 88 ARG A N 1
ATOM 693 C CA . ARG A 1 88 ? -8.255 2.193 -4.147 1.00 93.94 88 ARG A CA 1
ATOM 694 C C . ARG A 1 88 ? -8.170 1.885 -2.657 1.00 93.94 88 ARG A C 1
ATOM 696 O O . ARG A 1 88 ? -8.493 2.743 -1.830 1.00 93.94 88 ARG A O 1
ATOM 703 N N . LEU A 1 89 ? -7.733 0.669 -2.336 1.00 93.00 89 LEU A N 1
ATOM 704 C CA . LEU A 1 89 ? -7.590 0.197 -0.967 1.00 93.00 89 LEU A CA 1
ATOM 705 C C . LEU A 1 89 ? -6.483 0.967 -0.245 1.00 93.00 89 LEU A C 1
ATOM 707 O O . LEU A 1 89 ? -6.711 1.477 0.847 1.00 93.00 89 LEU A O 1
ATOM 711 N N . THR A 1 90 ? -5.316 1.125 -0.867 1.00 94.69 90 THR A 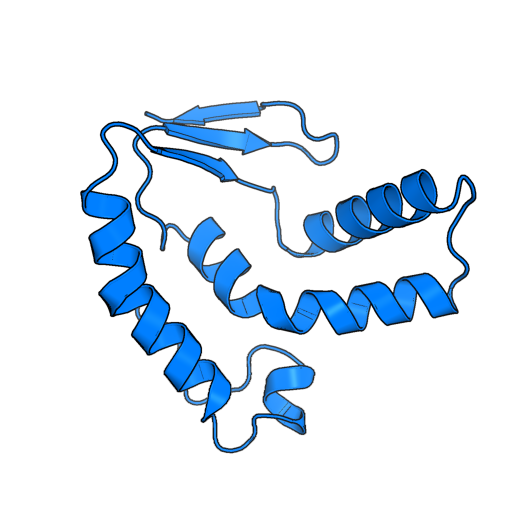N 1
ATOM 712 C CA . THR A 1 90 ? -4.187 1.840 -0.268 1.00 94.69 90 THR A CA 1
ATOM 713 C C . THR A 1 90 ? -4.520 3.303 0.004 1.00 94.69 90 THR A C 1
ATOM 715 O O . THR A 1 90 ? -4.291 3.772 1.117 1.00 94.69 90 THR A O 1
ATOM 718 N N . ARG A 1 91 ? -5.116 4.020 -0.958 1.00 94.31 91 ARG A N 1
ATOM 719 C CA . ARG A 1 91 ? -5.543 5.413 -0.755 1.00 94.31 91 ARG A CA 1
ATOM 720 C C . ARG A 1 91 ? -6.590 5.509 0.352 1.00 94.31 91 ARG A C 1
ATOM 722 O O . ARG A 1 91 ? -6.430 6.314 1.260 1.00 94.31 91 ARG A O 1
ATOM 729 N N . ARG A 1 92 ? -7.583 4.607 0.368 1.00 91.88 92 ARG A N 1
ATOM 730 C CA . ARG A 1 92 ? -8.556 4.519 1.472 1.00 91.88 92 ARG A CA 1
ATOM 731 C C . ARG A 1 92 ? -7.868 4.377 2.830 1.00 91.88 92 ARG A C 1
ATOM 733 O O . ARG A 1 92 ? -8.264 5.057 3.769 1.00 91.88 92 ARG A O 1
ATOM 740 N N . MET A 1 93 ? -6.892 3.479 2.954 1.00 93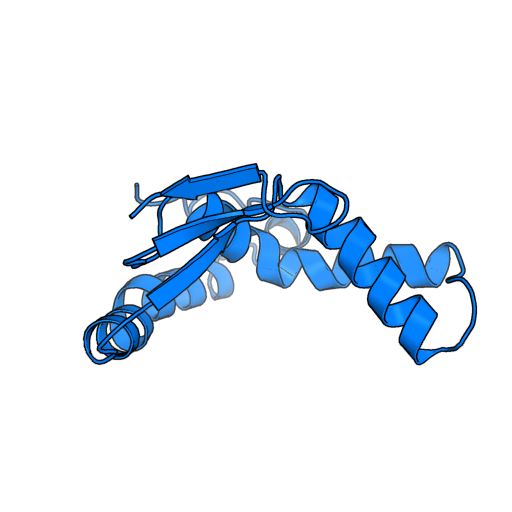.44 93 MET A N 1
ATOM 741 C CA . MET A 1 93 ? -6.173 3.246 4.211 1.00 93.44 93 MET A CA 1
ATOM 742 C C . MET A 1 93 ? -5.369 4.482 4.632 1.00 93.44 93 MET A C 1
ATOM 744 O O . MET A 1 93 ? -5.420 4.876 5.794 1.00 93.44 93 MET A O 1
ATOM 748 N N . ILE A 1 94 ? -4.682 5.134 3.687 1.00 94.31 94 ILE A N 1
ATOM 749 C CA . ILE A 1 94 ? -3.917 6.370 3.925 1.00 94.31 94 ILE A CA 1
ATOM 750 C C . ILE A 1 94 ? -4.823 7.526 4.379 1.00 94.31 94 ILE A C 1
ATOM 752 O O . ILE A 1 94 ? -4.390 8.321 5.218 1.00 94.31 94 ILE A O 1
ATOM 756 N N . ASP A 1 95 ? -6.063 7.578 3.884 1.00 92.44 95 ASP A N 1
ATOM 757 C CA . ASP A 1 95 ? -7.083 8.583 4.221 1.00 92.44 95 ASP A CA 1
ATOM 758 C C . ASP A 1 95 ? -7.872 8.250 5.508 1.00 92.44 95 ASP A C 1
ATOM 760 O O . ASP A 1 95 ? -8.913 8.849 5.785 1.00 92.44 95 ASP A O 1
ATOM 764 N N . GLY A 1 96 ? -7.406 7.282 6.307 1.00 89.94 96 GLY A N 1
ATOM 765 C CA . GLY A 1 96 ? -8.008 6.924 7.598 1.00 89.94 96 GLY A CA 1
ATOM 766 C C . GLY A 1 96 ? -9.126 5.881 7.517 1.00 89.94 96 GLY A C 1
ATOM 767 O O . GLY A 1 96 ? -9.855 5.664 8.478 1.00 89.94 96 GLY A O 1
ATOM 768 N N . GLY A 1 97 ? -9.283 5.201 6.383 1.00 90.06 97 GLY A N 1
ATOM 769 C CA . GLY A 1 97 ? -10.263 4.130 6.195 1.00 90.06 97 GLY A CA 1
ATOM 770 C C . GLY A 1 97 ? -9.834 2.761 6.735 1.00 90.06 97 GLY A C 1
ATOM 771 O O . GLY A 1 97 ? -10.311 1.751 6.209 1.00 90.06 97 GLY A O 1
ATOM 772 N N . VAL A 1 98 ? -8.940 2.733 7.728 1.00 91.62 98 VAL A N 1
ATOM 773 C CA . VAL A 1 98 ? -8.400 1.544 8.403 1.00 91.62 98 VAL A CA 1
ATOM 774 C C . VAL A 1 98 ? -8.615 1.665 9.914 1.00 91.62 98 VAL A C 1
ATOM 776 O O . VAL A 1 98 ? -8.516 2.756 10.465 1.00 91.62 98 VAL A O 1
ATOM 779 N N . LEU A 1 99 ? -8.914 0.549 10.584 1.00 93.25 99 LEU A N 1
ATOM 780 C CA . LEU A 1 99 ? -8.902 0.483 12.047 1.00 93.25 99 LEU A CA 1
ATOM 781 C C . LEU A 1 99 ? -7.458 0.267 12.511 1.00 93.25 99 LEU A C 1
ATOM 783 O O . LEU A 1 99 ? -6.852 -0.744 12.157 1.00 93.25 99 LEU A O 1
ATOM 787 N N . ALA A 1 100 ? -6.915 1.209 13.277 1.00 95.50 100 ALA A N 1
ATOM 788 C CA . ALA A 1 100 ? -5.567 1.142 13.827 1.00 95.50 100 ALA A CA 1
ATOM 789 C C . ALA A 1 100 ? -5.559 1.718 15.246 1.00 95.50 100 ALA A C 1
ATOM 791 O O . ALA A 1 100 ? -6.175 2.755 15.475 1.00 95.50 100 ALA A O 1
ATOM 792 N N . ASP A 1 101 ? -4.859 1.046 16.159 1.00 97.12 101 ASP A N 1
ATOM 793 C CA . ASP A 1 101 ? -4.578 1.536 17.516 1.00 97.12 101 ASP A CA 1
ATOM 794 C C . ASP A 1 101 ? -3.254 2.301 17.551 1.00 97.12 101 ASP A C 1
ATOM 796 O O . ASP A 1 101 ? -3.012 3.103 18.434 1.00 97.12 101 ASP A O 1
ATOM 800 N N . VAL A 1 102 ? -2.364 2.042 16.590 1.00 97.69 102 VAL A N 1
ATOM 801 C CA . VAL A 1 102 ? -1.156 2.836 16.381 1.00 97.69 102 VAL A CA 1
ATOM 802 C C . VAL A 1 102 ? -0.940 3.013 14.888 1.00 97.69 102 VAL A C 1
ATOM 804 O O . VAL A 1 102 ? -0.873 2.044 14.135 1.00 97.69 102 VAL A O 1
ATOM 807 N N . THR A 1 103 ? -0.769 4.250 14.442 1.00 98.00 103 THR A N 1
ATOM 808 C CA . THR A 1 103 ? -0.335 4.583 13.086 1.00 98.00 103 THR A CA 1
ATOM 809 C C . THR A 1 103 ? 1.108 5.067 13.104 1.00 98.00 103 THR A C 1
ATOM 811 O O . THR A 1 103 ? 1.422 6.110 13.675 1.00 98.00 103 THR A O 1
ATOM 814 N N . VAL A 1 104 ? 1.989 4.339 12.422 1.00 98.31 104 VAL A N 1
ATOM 815 C CA . VAL A 1 104 ? 3.380 4.737 12.191 1.00 98.31 104 VAL A CA 1
ATOM 816 C C . VAL A 1 104 ? 3.487 5.309 10.786 1.00 98.31 104 VAL A C 1
ATOM 818 O O . VAL A 1 104 ? 3.346 4.587 9.801 1.00 98.31 104 VAL A O 1
ATOM 821 N N . GLN A 1 105 ? 3.740 6.608 10.678 1.00 98.00 105 GLN A N 1
ATOM 822 C CA . GLN A 1 105 ? 4.016 7.252 9.398 1.00 98.00 105 GLN A CA 1
ATOM 823 C C . GLN A 1 105 ? 5.453 6.967 8.981 1.00 98.00 105 GLN A C 1
ATOM 825 O O . GLN A 1 105 ? 6.381 7.205 9.756 1.00 98.00 105 GLN A O 1
ATOM 830 N N . LEU A 1 106 ? 5.630 6.470 7.761 1.00 98.12 106 LEU A N 1
ATOM 831 C CA . LEU A 1 106 ? 6.938 6.173 7.189 1.00 98.12 106 LEU A CA 1
ATOM 832 C C . LEU A 1 106 ? 7.372 7.281 6.226 1.00 98.12 106 LEU A C 1
ATOM 834 O O . LEU A 1 106 ? 6.529 7.865 5.548 1.00 98.12 106 LEU A O 1
ATOM 838 N N . ASP A 1 107 ? 8.676 7.540 6.126 1.00 97.31 107 ASP A N 1
ATOM 839 C CA . ASP A 1 107 ? 9.266 8.311 5.025 1.00 97.31 107 ASP A CA 1
ATOM 840 C C . ASP A 1 107 ? 9.486 7.432 3.780 1.00 97.31 107 ASP A C 1
ATOM 842 O O . ASP A 1 107 ? 9.229 6.229 3.791 1.00 97.31 107 ASP A O 1
ATOM 846 N N . ARG A 1 108 ? 10.006 8.013 2.689 1.00 96.50 108 ARG A N 1
ATOM 847 C CA . ARG A 1 108 ? 10.331 7.272 1.451 1.00 96.50 108 ARG A CA 1
ATOM 848 C C . ARG A 1 108 ? 11.377 6.166 1.650 1.00 96.50 108 ARG A C 1
ATOM 850 O O . ARG A 1 108 ? 11.397 5.221 0.871 1.00 96.50 108 ARG A O 1
ATOM 857 N N . ASN A 1 109 ? 12.185 6.239 2.703 1.00 96.12 109 ASN A N 1
ATOM 858 C CA . ASN A 1 109 ? 13.201 5.248 3.057 1.00 96.12 109 ASN A CA 1
ATOM 859 C C . ASN A 1 109 ? 12.679 4.199 4.055 1.00 96.12 109 ASN A C 1
ATOM 861 O O . ASN A 1 109 ? 13.476 3.451 4.622 1.00 96.12 109 ASN A O 1
ATOM 865 N N . ARG A 1 110 ? 11.355 4.135 4.279 1.00 95.62 110 ARG A N 1
ATOM 866 C CA . ARG A 1 110 ? 10.682 3.241 5.240 1.00 95.62 110 ARG A CA 1
ATOM 867 C C . ARG A 1 110 ? 11.071 3.496 6.700 1.00 95.62 110 ARG A C 1
ATOM 869 O O . ARG A 1 110 ? 10.899 2.618 7.544 1.00 95.62 110 ARG A O 1
ATOM 876 N N . ARG A 1 111 ? 11.588 4.682 7.023 1.00 97.69 111 ARG A N 1
ATOM 877 C CA . ARG A 1 111 ? 11.912 5.063 8.402 1.00 97.69 111 ARG A CA 1
ATOM 878 C C . ARG A 1 111 ? 10.683 5.666 9.082 1.00 97.69 111 ARG A C 1
ATOM 880 O O . ARG A 1 111 ? 10.003 6.478 8.455 1.00 97.69 111 ARG A O 1
ATOM 887 N N . PRO A 1 112 ? 10.397 5.315 10.348 1.00 97.88 112 PRO A N 1
ATOM 888 C CA . PRO A 1 112 ? 9.360 5.981 11.128 1.00 97.88 112 PRO A CA 1
ATOM 889 C C . PRO A 1 112 ? 9.647 7.480 11.281 1.00 97.88 112 PRO A C 1
ATOM 891 O O . PRO A 1 112 ? 10.743 7.862 11.685 1.00 97.88 112 PRO A O 1
ATOM 894 N N . VAL A 1 113 ? 8.653 8.316 10.987 1.00 97.50 113 VAL A N 1
ATOM 895 C CA . VAL A 1 113 ? 8.710 9.782 11.145 1.00 97.50 113 VAL A CA 1
ATOM 896 C C . VAL A 1 113 ? 7.823 10.240 12.295 1.00 97.50 113 VAL A C 1
ATOM 898 O O . VAL A 1 113 ? 8.173 11.143 13.049 1.00 97.50 113 VAL A O 1
ATOM 901 N N . THR A 1 114 ? 6.646 9.633 12.437 1.00 97.31 114 THR A N 1
ATOM 902 C CA . THR A 1 114 ? 5.674 9.988 13.476 1.00 97.31 114 THR A CA 1
ATOM 903 C C . THR A 1 114 ? 4.896 8.751 13.887 1.00 97.31 114 THR A C 1
ATOM 905 O O . THR A 1 114 ? 4.529 7.942 13.035 1.00 97.31 114 THR A O 1
ATOM 908 N N . ILE A 1 115 ? 4.638 8.616 15.185 1.00 97.50 115 ILE A N 1
ATOM 909 C CA . ILE A 1 115 ? 3.837 7.539 15.766 1.00 97.50 115 ILE A CA 1
ATOM 910 C C . ILE A 1 115 ? 2.616 8.185 16.416 1.00 97.50 115 ILE A C 1
ATOM 912 O O . ILE A 1 115 ? 2.764 9.064 17.262 1.00 97.50 115 ILE A O 1
ATOM 916 N N . ILE A 1 116 ? 1.430 7.776 15.978 1.00 95.81 116 ILE A N 1
ATOM 917 C CA . ILE A 1 116 ? 0.139 8.291 16.435 1.00 95.81 116 ILE A CA 1
ATOM 918 C C . ILE A 1 116 ? -0.600 7.129 17.108 1.00 95.81 116 ILE A C 1
ATOM 920 O O . ILE A 1 116 ? -0.881 6.161 16.402 1.00 95.81 116 ILE A O 1
ATOM 924 N N . PRO A 1 117 ? -0.850 7.178 18.425 1.00 91.62 117 PRO A N 1
ATOM 925 C CA . PRO A 1 117 ? -1.724 6.229 19.120 1.00 91.62 117 PRO A CA 1
ATOM 926 C C . PRO A 1 117 ? -3.210 6.402 18.768 1.00 91.62 117 PRO A C 1
ATOM 928 O O . PRO A 1 117 ? -3.550 7.381 18.063 1.00 91.62 117 PRO A O 1
#

Sequence (117 aa):
MLQDLKAGLNRLEREQDRDGVWRRAVNAFTGGAYTDLARGLDQRVFLRAPGFETVLDWRCEQEAGLLGRALTPAERDGVAGFILHFERLTRRMIDGGVLADVTVQLDRNRRPVTIIP

pLDDT: mean 93.54, std 7.97, range [44.62, 98.31]

Secondary structure (DSSP, 8-state):
-----SS-SSHHHHHT-TT-HHHHHHHHHHHTHHHHHHHT-S--EEEE-S-HHHHHHHHHHHHHHHHTSPPPHHHHHHHHHHHTTTHHHHHHHHTT-S--SEEEEE-TTS-EEEEE-

Foldseek 3Di:
DPPPQQDDPDPCCVPVVVVSPLVVVVVVCLVPPVVVVQVPDPAFEAAQEPALVLVLVVVQVVVCVVVVHHDDPVVSVVSVVVSSSCRVVNVCVNVVSDDHPWYFYADSVRDGDDIDD

Radius of gyration: 15.94 Å; chains: 1; bounding box: 39×21×40 Å